Protein AF-A0A085LUZ9-F1 (afdb_monomer_lite)

Foldseek 3Di:
DDPDDPPPVVVVVPPCPVVVLVLLQDLVNQLQVQLVVQVVVQLQVQLVVCCVPVVDPPSGGDDDPVSSVLRSVLLSVLLVVCVVPVVPDDLQVSLVVQLVSNLVSQVVVQVVCVVVVRRPFFQPPPDPQDDNSRDHPVCSVVRSVVSSCCVVPPSVVSVCSNPVDDPPDPPD

Sequence (172 aa):
MALRNSDSVNRVVGVTNGRTFKFAKSKLMRFYVYALHGLAMEILFTATWDVVTKGNRKLHGLTSIWAAFIYGLTLLTGEQIYAKMRNRHGIFVRGLAYLLWAYLWEFSTGLLLRLFNACPWDYTNEFYGNFMGLITLEYAPVWYAAGLLTEIYLVKNTLRLTLMTPPSSKTS

Secondary structure (DSSP, 8-state):
----SHHHHHHHHSSSHHHHHHHHH-HHHHHHHHHHHHHHHHHHHHHHHHHHHH--TT------HHHHHHHHHHHHHHHHHHHHHTTTS-HHHHHHHHHHHHHHHHHHHHHHHHHTT--S---TTT-TTEETTTEEGGGHHHHHHHHHHHIIIIIHHHHHHHHSS-------

pLDDT: mean 77.35, std 14.52, range [38.31, 92.0]

Structure (mmCIF, 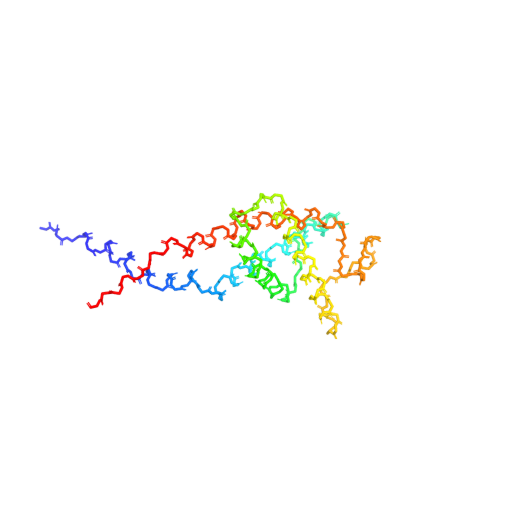N/CA/C/O backbone):
data_AF-A0A085LUZ9-F1
#
_entry.id   AF-A0A085LUZ9-F1
#
loop_
_atom_site.group_PDB
_atom_site.id
_atom_site.type_symbol
_atom_site.label_atom_id
_atom_site.label_alt_id
_atom_site.label_comp_id
_atom_site.label_asym_id
_atom_site.label_entity_id
_atom_site.label_seq_id
_atom_site.pdbx_PDB_ins_code
_atom_site.Cartn_x
_atom_site.Cartn_y
_atom_site.Cartn_z
_atom_site.occupancy
_atom_site.B_iso_or_equiv
_atom_site.auth_seq_id
_atom_site.auth_comp_id
_atom_site.auth_asym_id
_atom_site.auth_atom_id
_atom_site.pdbx_PDB_model_num
ATOM 1 N N . MET A 1 1 ? 12.978 -22.435 56.891 1.00 42.81 1 MET A N 1
ATOM 2 C CA . MET A 1 1 ? 13.735 -22.092 55.666 1.00 42.81 1 MET A CA 1
ATOM 3 C C . MET A 1 1 ? 12.768 -22.180 54.488 1.00 42.81 1 MET A C 1
ATOM 5 O O . MET A 1 1 ? 12.069 -23.177 54.414 1.00 42.81 1 MET A O 1
ATOM 9 N N . ALA A 1 2 ? 12.721 -21.139 53.641 1.00 44.81 2 ALA A N 1
ATOM 10 C CA . ALA A 1 2 ? 11.926 -20.981 52.405 1.00 44.81 2 ALA A CA 1
ATOM 11 C C . ALA A 1 2 ? 10.458 -20.475 52.504 1.00 44.81 2 ALA A C 1
ATOM 13 O O . ALA A 1 2 ? 9.519 -21.166 52.132 1.00 44.81 2 ALA A O 1
ATOM 14 N N . LEU A 1 3 ? 10.279 -19.199 52.885 1.00 48.34 3 LEU A N 1
ATOM 15 C CA . LEU A 1 3 ? 9.118 -18.363 52.511 1.00 48.34 3 LEU A CA 1
ATOM 16 C C . LEU A 1 3 ? 9.552 -17.308 51.480 1.00 48.34 3 LEU A C 1
ATOM 18 O O . LEU A 1 3 ? 9.683 -16.126 51.793 1.00 48.34 3 LEU A O 1
ATOM 22 N N . ARG A 1 4 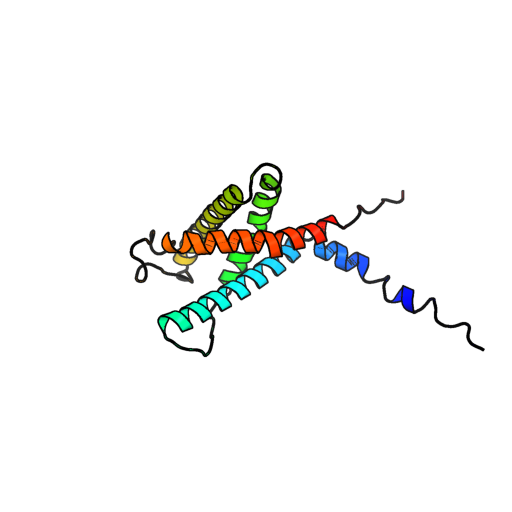? 9.868 -17.729 50.253 1.00 53.81 4 ARG A N 1
ATOM 23 C CA . ARG A 1 4 ? 10.248 -16.797 49.180 1.00 53.81 4 ARG A CA 1
ATOM 24 C C . ARG A 1 4 ? 10.046 -17.447 47.815 1.00 53.81 4 ARG A C 1
ATOM 26 O O . ARG A 1 4 ? 10.950 -18.162 47.409 1.00 53.81 4 ARG A O 1
ATOM 33 N N . ASN A 1 5 ? 8.904 -17.219 47.142 1.00 52.97 5 ASN A N 1
ATOM 34 C CA . ASN A 1 5 ? 8.851 -16.941 45.683 1.00 52.97 5 ASN A CA 1
ATOM 35 C C . ASN A 1 5 ? 7.461 -16.856 44.997 1.00 52.97 5 ASN A C 1
ATOM 37 O O . ASN A 1 5 ? 7.406 -16.954 43.777 1.00 52.97 5 ASN A O 1
ATOM 41 N N . SER A 1 6 ? 6.331 -16.638 45.676 1.00 48.09 6 SER A N 1
ATOM 42 C CA . SER A 1 6 ? 5.062 -16.390 44.947 1.00 48.09 6 SER A CA 1
ATOM 43 C C . SER A 1 6 ? 4.915 -14.944 44.447 1.00 48.09 6 SER A C 1
ATOM 45 O O . SER A 1 6 ? 4.306 -14.694 43.408 1.00 48.09 6 SER A O 1
ATOM 47 N N . ASP A 1 7 ? 5.516 -13.980 45.150 1.00 50.28 7 ASP A N 1
ATOM 48 C CA . ASP A 1 7 ? 5.242 -12.549 44.932 1.00 50.28 7 ASP A CA 1
ATOM 49 C C . ASP A 1 7 ? 6.173 -11.872 43.917 1.00 50.28 7 ASP A C 1
ATOM 51 O O . ASP A 1 7 ? 5.930 -10.740 43.496 1.00 50.28 7 ASP A O 1
ATOM 55 N N . SER A 1 8 ? 7.250 -12.546 43.518 1.00 49.56 8 SER A N 1
ATOM 56 C CA . SER A 1 8 ? 8.221 -12.073 42.523 1.00 49.56 8 SER A CA 1
ATOM 57 C C . SER A 1 8 ? 7.767 -12.378 41.092 1.00 49.56 8 SER A C 1
ATOM 59 O O . SER A 1 8 ? 7.963 -11.549 40.205 1.00 49.56 8 SER A O 1
ATOM 61 N N . VAL A 1 9 ? 7.089 -13.509 40.871 1.00 47.66 9 VAL A N 1
ATOM 62 C CA . VAL A 1 9 ? 6.589 -13.922 39.547 1.00 47.66 9 VAL A CA 1
ATOM 63 C C . VAL A 1 9 ? 5.420 -13.038 39.094 1.00 47.66 9 VAL A C 1
ATOM 65 O O . VAL A 1 9 ? 5.392 -12.587 37.951 1.00 47.66 9 VAL A O 1
ATOM 68 N N . ASN A 1 10 ? 4.516 -12.668 40.006 1.00 38.31 10 ASN A N 1
ATOM 69 C CA . ASN A 1 10 ? 3.390 -11.779 39.687 1.00 38.31 10 ASN A CA 1
ATOM 70 C C . ASN A 1 10 ? 3.797 -10.307 39.487 1.00 38.31 10 ASN A C 1
ATOM 72 O O . ASN A 1 10 ? 3.060 -9.535 38.873 1.00 38.31 10 ASN A O 1
ATOM 76 N N . ARG A 1 11 ? 4.980 -9.897 39.961 1.00 40.78 11 ARG A N 1
ATOM 77 C CA . ARG A 1 11 ? 5.433 -8.498 39.882 1.00 40.78 11 ARG A CA 1
ATOM 78 C C . ARG A 1 11 ? 6.121 -8.153 38.557 1.00 40.78 11 ARG A C 1
ATOM 80 O O . ARG A 1 11 ? 6.123 -6.988 38.170 1.00 40.78 11 ARG A O 1
ATOM 87 N N . VAL A 1 12 ? 6.629 -9.148 37.824 1.00 48.28 12 VAL A N 1
ATOM 88 C CA . VAL A 1 12 ? 7.208 -8.956 36.477 1.00 48.28 12 VAL A CA 1
ATOM 89 C C . VAL A 1 12 ? 6.115 -8.793 35.407 1.00 48.28 12 VAL A C 1
ATOM 91 O O . VAL A 1 12 ? 6.322 -8.108 34.409 1.00 48.28 12 VAL A O 1
ATOM 94 N N . VAL A 1 13 ? 4.916 -9.335 35.643 1.00 50.03 13 VAL A N 1
ATOM 95 C CA . VAL A 1 13 ? 3.786 -9.290 34.693 1.00 50.03 13 VAL A CA 1
ATOM 96 C C . VAL A 1 13 ? 2.908 -8.032 34.869 1.00 50.03 13 VAL A C 1
ATOM 98 O O . VAL A 1 13 ? 2.151 -7.661 33.975 1.00 50.03 13 VAL A O 1
ATOM 101 N N . GLY A 1 14 ? 3.022 -7.320 35.997 1.00 45.75 14 GLY A N 1
ATOM 102 C CA . GLY A 1 14 ? 2.083 -6.253 36.378 1.00 45.75 14 GLY A CA 1
ATOM 103 C C . GLY A 1 14 ? 2.398 -4.822 35.916 1.00 45.75 14 GLY A C 1
ATOM 104 O O . GLY A 1 14 ? 1.523 -3.965 36.004 1.00 45.75 14 GLY A O 1
ATOM 105 N N . VAL A 1 15 ? 3.606 -4.515 35.425 1.00 50.84 15 VAL A N 1
ATOM 106 C CA . VAL A 1 15 ? 4.050 -3.107 35.235 1.00 50.84 15 VAL A CA 1
ATOM 107 C C . VAL A 1 15 ? 4.073 -2.648 33.765 1.00 50.84 15 VAL A C 1
ATOM 109 O O . VAL A 1 15 ? 4.095 -1.450 33.478 1.00 50.84 15 VAL A O 1
ATOM 112 N N . THR A 1 16 ? 3.983 -3.561 32.799 1.00 53.56 16 THR A N 1
ATOM 113 C CA . THR A 1 16 ? 4.005 -3.232 31.359 1.00 53.56 16 THR A CA 1
ATOM 114 C C . THR A 1 16 ? 2.626 -2.895 30.782 1.00 53.56 16 THR A C 1
ATOM 116 O O . THR A 1 16 ? 2.538 -2.199 29.770 1.00 53.56 16 THR A O 1
ATOM 119 N N . ASN A 1 17 ? 1.535 -3.289 31.442 1.00 56.75 17 ASN A N 1
ATOM 120 C CA . ASN A 1 17 ? 0.200 -3.254 30.840 1.00 56.75 17 ASN A CA 1
ATOM 121 C C . ASN A 1 17 ? -0.326 -1.843 30.529 1.00 56.75 17 ASN A C 1
ATOM 123 O O . ASN A 1 17 ? -0.898 -1.643 29.465 1.00 56.75 17 ASN A O 1
ATOM 127 N N . GLY A 1 18 ? -0.079 -0.826 31.361 1.00 51.62 18 GLY A N 1
ATOM 128 C CA . GLY A 1 18 ? -0.623 0.523 31.117 1.00 51.62 18 GLY A CA 1
ATOM 129 C C . GLY A 1 18 ? -0.037 1.248 29.890 1.00 51.62 18 GLY A C 1
ATOM 130 O O . GLY A 1 18 ? -0.750 1.975 29.192 1.00 51.62 18 GLY A O 1
ATOM 131 N N . ARG A 1 19 ? 1.255 1.040 29.592 1.00 54.09 19 ARG A N 1
ATOM 132 C CA . ARG A 1 19 ? 1.939 1.661 28.438 1.00 54.09 19 ARG A CA 1
ATOM 133 C C . ARG A 1 19 ? 1.661 0.909 27.139 1.00 54.09 19 ARG A C 1
ATOM 135 O O . ARG A 1 19 ? 1.299 1.543 26.149 1.00 54.09 19 ARG A O 1
ATOM 142 N N . THR A 1 20 ? 1.736 -0.420 27.165 1.00 54.59 20 THR A N 1
ATOM 143 C CA . THR A 1 20 ? 1.413 -1.287 26.017 1.00 54.59 20 THR A CA 1
ATOM 144 C C . THR A 1 20 ? -0.036 -1.096 25.551 1.00 54.59 20 THR A C 1
ATOM 146 O O . THR A 1 20 ? -0.346 -1.145 24.363 1.00 54.59 20 THR A O 1
ATOM 149 N N . PHE A 1 21 ? -0.931 -0.771 26.478 1.00 53.38 21 PHE A N 1
ATOM 150 C CA . PHE A 1 21 ? -2.347 -0.548 26.206 1.00 53.38 21 PHE A CA 1
ATOM 151 C C . PHE A 1 21 ? -2.663 0.818 25.576 1.00 53.38 21 PHE A C 1
ATOM 153 O O . PHE A 1 21 ? -3.485 0.905 24.664 1.00 53.38 21 PHE A O 1
ATOM 160 N N . LYS A 1 22 ? -1.974 1.895 25.988 1.00 54.97 22 LYS A N 1
ATOM 161 C CA . LYS A 1 22 ? -2.020 3.183 25.260 1.00 54.97 22 LYS A CA 1
ATOM 162 C C . LYS A 1 22 ? -1.428 3.050 23.854 1.00 54.97 22 LYS A C 1
ATOM 164 O O . LYS A 1 22 ? -1.939 3.652 22.911 1.00 54.97 22 LYS A O 1
ATOM 169 N N . PHE A 1 23 ? -0.381 2.242 23.720 1.00 56.03 23 PHE A N 1
ATOM 170 C CA . PHE A 1 23 ? 0.319 1.981 22.466 1.00 56.03 23 PHE A CA 1
ATOM 171 C C . PHE A 1 23 ? -0.592 1.308 21.425 1.00 56.03 23 PHE A C 1
ATOM 173 O O . PHE A 1 23 ? -0.695 1.803 20.305 1.00 56.03 23 PHE A O 1
ATOM 180 N N . ALA A 1 24 ? -1.357 0.278 21.807 1.00 58.44 24 ALA A N 1
ATOM 181 C CA . ALA A 1 24 ? -2.278 -0.434 20.908 1.00 58.44 24 ALA A CA 1
ATOM 182 C C . ALA A 1 24 ? -3.485 0.400 20.415 1.00 58.44 24 ALA A C 1
ATOM 184 O O . ALA A 1 24 ? -4.110 0.051 19.411 1.00 58.44 24 ALA A O 1
ATOM 185 N N . LYS A 1 25 ? -3.831 1.501 21.101 1.00 65.38 25 LYS A N 1
ATOM 186 C CA . LYS A 1 25 ? -4.928 2.411 20.711 1.00 65.38 25 LYS A CA 1
ATOM 187 C C . LYS A 1 25 ? -4.492 3.610 19.871 1.00 65.38 25 LYS A C 1
ATOM 189 O O . LYS A 1 25 ? -5.340 4.281 19.283 1.00 65.38 25 LYS A O 1
ATOM 194 N N . SER A 1 26 ? -3.200 3.918 19.828 1.00 82.75 26 SER A N 1
ATOM 195 C CA . SER A 1 26 ? -2.710 5.127 19.167 1.00 82.75 26 SER A CA 1
ATOM 196 C C . SER A 1 26 ? -2.760 4.996 17.643 1.00 82.75 26 SER A C 1
ATOM 198 O O . SER A 1 26 ? -2.207 4.054 17.073 1.00 82.75 26 SER A O 1
ATOM 200 N N . LYS A 1 27 ? -3.361 5.983 16.957 1.00 84.31 27 LYS A N 1
ATOM 201 C CA . LYS A 1 27 ? -3.373 6.032 15.482 1.00 84.31 27 LYS A CA 1
ATOM 202 C C . LYS A 1 27 ? -1.959 6.036 14.899 1.00 84.31 27 LYS A C 1
ATOM 204 O O . LYS A 1 27 ? -1.741 5.405 13.873 1.00 84.31 27 LYS A O 1
ATOM 209 N N . LEU A 1 28 ? -1.017 6.691 15.584 1.00 86.44 28 LEU A N 1
ATOM 210 C CA . LEU A 1 28 ? 0.391 6.761 15.185 1.00 86.44 28 LEU A CA 1
ATOM 211 C C . LEU A 1 28 ? 1.066 5.390 15.232 1.00 86.44 28 LEU A C 1
ATOM 213 O O . LEU A 1 28 ? 1.847 5.059 14.348 1.00 86.44 28 LEU A O 1
ATOM 217 N N . MET A 1 29 ? 0.725 4.563 16.221 1.00 85.50 29 MET A N 1
ATOM 218 C CA . MET A 1 29 ? 1.304 3.225 16.314 1.00 85.50 29 MET A CA 1
ATOM 219 C C . MET A 1 29 ? 0.783 2.293 15.233 1.00 85.50 29 MET A C 1
ATOM 221 O O . MET A 1 29 ? 1.553 1.546 14.638 1.00 85.50 29 MET A O 1
ATOM 225 N N . ARG A 1 30 ? -0.514 2.369 14.931 1.00 87.00 30 ARG A N 1
ATOM 226 C CA . ARG A 1 30 ? -1.080 1.610 13.811 1.00 87.00 30 ARG A CA 1
ATOM 227 C C . ARG A 1 30 ? -0.496 2.078 12.486 1.00 87.00 30 ARG A C 1
ATOM 229 O O . ARG A 1 30 ? -0.131 1.239 11.681 1.00 87.00 30 ARG A O 1
ATOM 236 N N . PHE A 1 31 ? -0.349 3.392 12.295 1.00 90.06 31 PHE A N 1
ATOM 237 C CA . PHE A 1 31 ? 0.338 3.948 11.131 1.00 90.06 31 PHE A CA 1
ATOM 238 C C . PHE A 1 31 ? 1.745 3.365 10.988 1.00 90.06 31 PHE A C 1
ATOM 240 O O . PHE A 1 31 ? 2.092 2.911 9.909 1.00 90.06 31 PHE A O 1
ATOM 247 N N . TYR A 1 32 ? 2.522 3.308 12.073 1.00 90.06 32 TYR A N 1
ATOM 248 C CA . TYR A 1 32 ? 3.862 2.725 12.053 1.00 90.06 32 TYR A CA 1
ATOM 249 C C . TYR A 1 32 ? 3.851 1.244 11.642 1.00 90.06 32 TYR A C 1
ATOM 251 O O . TYR A 1 32 ? 4.601 0.845 10.756 1.00 90.06 32 TYR A O 1
ATOM 259 N N . VAL A 1 33 ? 2.957 0.438 12.225 1.00 89.75 33 VAL A N 1
ATOM 260 C CA . VAL A 1 33 ? 2.798 -0.983 11.861 1.00 89.75 33 VAL A CA 1
ATOM 261 C C . VAL A 1 33 ? 2.392 -1.142 10.394 1.00 89.75 33 VAL A C 1
ATOM 263 O O . VAL A 1 33 ? 2.948 -1.977 9.684 1.00 89.75 33 VAL A O 1
ATOM 266 N N . TYR A 1 34 ? 1.450 -0.328 9.923 1.00 91.00 34 TYR A N 1
ATOM 267 C CA . TYR A 1 34 ? 0.989 -0.345 8.539 1.00 91.00 34 TYR A CA 1
ATOM 268 C C . TYR A 1 34 ? 2.072 0.116 7.557 1.00 91.00 34 TYR A C 1
ATOM 270 O O . TYR A 1 34 ? 2.231 -0.497 6.507 1.00 91.00 34 TYR A O 1
ATOM 278 N N . ALA A 1 35 ? 2.850 1.142 7.904 1.00 91.50 35 ALA A N 1
ATOM 279 C CA . ALA A 1 35 ? 3.963 1.629 7.095 1.00 91.50 35 ALA A CA 1
ATOM 280 C C . ALA A 1 35 ? 5.060 0.565 6.958 1.00 91.50 35 ALA A C 1
ATOM 282 O O . ALA A 1 35 ? 5.528 0.311 5.852 1.00 91.50 35 ALA A O 1
ATOM 283 N N . LEU A 1 36 ? 5.426 -0.107 8.057 1.00 92.00 36 LEU A N 1
ATOM 284 C CA . LEU A 1 36 ? 6.381 -1.217 8.022 1.00 92.00 36 LEU A CA 1
ATOM 285 C C . LEU A 1 36 ? 5.872 -2.389 7.181 1.00 92.00 36 LEU A C 1
ATOM 287 O O . LEU A 1 36 ? 6.630 -2.952 6.396 1.00 92.00 36 LEU A O 1
ATOM 291 N N . HIS A 1 37 ? 4.594 -2.747 7.327 1.00 90.94 37 HIS A N 1
ATOM 292 C CA . HIS A 1 37 ? 3.990 -3.803 6.520 1.00 90.94 37 HIS A CA 1
ATOM 293 C C . HIS A 1 37 ? 3.999 -3.449 5.029 1.00 90.94 37 HIS A C 1
ATOM 295 O O . HIS A 1 37 ? 4.403 -4.269 4.211 1.00 90.94 37 HIS A O 1
ATOM 301 N N . GLY A 1 38 ? 3.617 -2.217 4.685 1.00 88.94 38 GLY A N 1
ATOM 302 C CA . GLY A 1 38 ? 3.661 -1.715 3.315 1.00 88.94 38 GLY A CA 1
ATOM 303 C C . GLY A 1 38 ? 5.065 -1.746 2.721 1.00 88.94 38 GLY A C 1
ATOM 304 O O . GLY A 1 38 ? 5.249 -2.270 1.631 1.00 88.94 38 GLY A O 1
ATOM 305 N N . LEU A 1 39 ? 6.071 -1.275 3.465 1.00 90.50 39 LEU A N 1
ATOM 306 C CA . LEU A 1 39 ? 7.474 -1.350 3.042 1.00 90.50 39 LEU A CA 1
ATOM 307 C C . LEU A 1 39 ? 7.941 -2.789 2.811 1.00 90.50 39 LEU A C 1
ATOM 309 O O . LEU A 1 39 ? 8.622 -3.060 1.827 1.00 90.50 39 LEU A O 1
ATOM 313 N N . ALA A 1 40 ? 7.585 -3.715 3.703 1.00 90.50 40 ALA A N 1
ATOM 314 C CA . ALA A 1 40 ? 7.940 -5.119 3.535 1.00 90.50 40 ALA A CA 1
ATOM 315 C C . ALA A 1 40 ? 7.304 -5.706 2.265 1.00 90.50 40 ALA A C 1
ATOM 317 O O . ALA A 1 40 ? 7.984 -6.391 1.505 1.00 90.50 40 ALA A O 1
ATOM 318 N N . MET A 1 41 ? 6.027 -5.404 2.013 1.00 88.25 41 MET A N 1
ATOM 319 C CA . MET A 1 41 ? 5.328 -5.845 0.805 1.00 88.25 41 MET A CA 1
ATOM 320 C C . MET A 1 41 ? 5.928 -5.239 -0.467 1.00 88.25 41 MET A C 1
ATOM 322 O O . MET A 1 41 ? 6.103 -5.965 -1.439 1.00 88.25 41 MET A O 1
ATOM 326 N N . GLU A 1 42 ? 6.303 -3.961 -0.446 1.00 88.12 42 GLU A N 1
ATOM 327 C CA . GLU A 1 42 ? 6.960 -3.280 -1.568 1.00 88.12 42 GLU A CA 1
ATOM 328 C C . GLU A 1 42 ? 8.299 -3.930 -1.921 1.00 88.12 42 GLU A C 1
ATOM 330 O O . GLU A 1 42 ? 8.544 -4.267 -3.075 1.00 88.12 42 GLU A O 1
ATOM 335 N N . ILE A 1 43 ? 9.151 -4.170 -0.920 1.00 89.31 43 ILE A N 1
ATOM 336 C CA . ILE A 1 43 ? 10.455 -4.818 -1.115 1.00 89.31 43 ILE A CA 1
ATOM 337 C C . ILE A 1 43 ? 10.264 -6.235 -1.668 1.00 89.31 43 ILE A C 1
ATOM 339 O O . ILE A 1 43 ? 10.979 -6.638 -2.583 1.00 89.31 43 ILE A O 1
ATOM 343 N N . LEU A 1 44 ? 9.299 -6.996 -1.142 1.00 89.62 44 LEU A N 1
ATOM 344 C CA . LEU A 1 44 ? 8.992 -8.335 -1.652 1.00 89.62 44 LEU A CA 1
ATOM 345 C C . LEU A 1 44 ? 8.479 -8.289 -3.093 1.00 89.62 44 LEU A C 1
ATOM 347 O O . LEU A 1 44 ? 8.877 -9.125 -3.906 1.00 89.62 44 LEU A O 1
ATOM 351 N N . PHE A 1 45 ? 7.621 -7.322 -3.416 1.00 84.94 45 PHE A N 1
ATOM 352 C CA . PHE A 1 45 ? 7.083 -7.141 -4.756 1.00 84.94 45 PHE A CA 1
ATOM 353 C C . PHE A 1 45 ? 8.189 -6.795 -5.753 1.00 84.94 45 PHE A C 1
ATOM 355 O O . PHE A 1 45 ? 8.346 -7.505 -6.744 1.00 84.94 45 PHE A O 1
ATOM 362 N N . THR A 1 46 ? 9.017 -5.787 -5.467 1.00 85.88 46 THR A N 1
ATOM 363 C CA . THR A 1 46 ? 10.099 -5.372 -6.372 1.00 85.88 46 THR A CA 1
ATOM 364 C C . THR A 1 46 ? 11.184 -6.439 -6.503 1.00 85.88 46 THR A C 1
ATOM 366 O O . THR A 1 46 ? 11.662 -6.681 -7.610 1.00 85.88 46 THR A O 1
ATOM 369 N N . ALA A 1 47 ? 11.506 -7.161 -5.424 1.00 87.31 47 ALA A N 1
ATOM 370 C CA . ALA A 1 47 ? 12.408 -8.311 -5.481 1.00 87.31 47 ALA A CA 1
ATOM 371 C C . ALA A 1 47 ? 11.849 -9.440 -6.360 1.00 87.31 47 ALA A C 1
ATOM 373 O O . ALA A 1 47 ? 12.576 -10.022 -7.164 1.00 87.31 47 ALA A O 1
ATOM 374 N N . THR A 1 48 ? 10.556 -9.753 -6.223 1.00 86.50 48 THR A N 1
ATOM 375 C CA . THR A 1 48 ? 9.895 -10.787 -7.033 1.00 86.50 48 THR A CA 1
ATOM 376 C C . THR A 1 48 ? 9.830 -10.366 -8.498 1.00 86.50 48 THR A C 1
ATOM 378 O O . THR A 1 48 ? 10.113 -11.177 -9.377 1.00 86.50 48 THR A O 1
ATOM 381 N N . TRP A 1 49 ? 9.528 -9.096 -8.770 1.00 84.06 49 TRP A N 1
ATOM 382 C CA . TRP A 1 49 ? 9.511 -8.546 -10.124 1.00 84.06 49 TRP A CA 1
ATOM 383 C C . TRP A 1 49 ? 10.889 -8.630 -10.791 1.00 84.06 49 TRP A C 1
ATOM 385 O O . TRP A 1 49 ? 10.982 -9.060 -11.940 1.00 84.06 49 TRP A O 1
ATOM 395 N N . ASP A 1 50 ? 11.973 -8.321 -10.070 1.00 85.62 50 ASP A N 1
ATOM 396 C CA . ASP A 1 50 ? 13.349 -8.447 -10.583 1.00 85.62 50 ASP A CA 1
ATOM 397 C C . ASP A 1 50 ? 13.713 -9.908 -10.900 1.00 85.62 50 ASP A C 1
ATOM 399 O O . ASP A 1 50 ? 14.338 -10.194 -11.922 1.00 85.62 50 ASP A O 1
ATOM 403 N N . VAL A 1 51 ? 13.264 -10.860 -10.073 1.00 86.88 51 VAL A N 1
ATOM 404 C CA . VAL A 1 51 ? 13.439 -12.298 -10.344 1.00 86.88 51 VAL A CA 1
ATOM 405 C C . VAL A 1 51 ? 12.680 -12.718 -11.599 1.00 86.88 51 VAL A C 1
ATOM 407 O O . VAL A 1 51 ? 13.235 -13.443 -12.422 1.00 86.88 51 VAL A O 1
ATOM 410 N N . VAL A 1 52 ? 11.427 -12.288 -11.749 1.00 84.75 52 VAL A N 1
ATOM 411 C CA . VAL A 1 52 ? 10.570 -12.679 -12.879 1.00 84.75 52 VAL A CA 1
ATOM 412 C C . VAL A 1 52 ? 11.068 -12.074 -14.191 1.00 84.75 52 VAL A C 1
ATOM 414 O O . VAL A 1 52 ? 11.104 -12.767 -15.203 1.00 84.75 52 VAL A O 1
ATOM 417 N N . THR A 1 53 ? 11.485 -10.808 -14.178 1.00 81.56 53 THR A N 1
ATOM 418 C CA . THR A 1 53 ? 11.878 -10.075 -15.394 1.00 81.56 53 THR A CA 1
ATOM 419 C C . THR A 1 53 ? 13.339 -10.290 -15.777 1.00 81.56 53 THR A C 1
ATOM 421 O O . THR A 1 53 ? 13.647 -10.429 -16.959 1.00 81.56 53 THR A O 1
ATOM 424 N N . LYS A 1 54 ? 14.255 -10.342 -14.800 1.00 83.19 54 LYS A N 1
ATOM 425 C CA . LYS A 1 54 ? 15.709 -10.419 -15.041 1.00 83.19 54 LYS A CA 1
ATOM 426 C C . LYS A 1 54 ? 16.332 -11.755 -14.641 1.00 83.19 54 LYS A C 1
ATOM 428 O O . LYS A 1 54 ? 17.527 -11.950 -14.847 1.00 83.19 54 LYS A O 1
ATOM 433 N N . GLY A 1 55 ? 15.573 -12.672 -14.034 1.00 79.38 55 GLY A N 1
ATOM 434 C CA . GLY A 1 55 ? 16.085 -13.972 -13.577 1.00 79.38 55 GLY A CA 1
ATOM 435 C C . GLY A 1 55 ? 17.058 -13.890 -12.393 1.00 79.38 55 GLY A C 1
ATOM 436 O O . GLY A 1 55 ? 17.680 -14.890 -12.024 1.00 79.38 55 GLY A O 1
ATOM 437 N N . ASN A 1 56 ? 17.221 -12.712 -11.785 1.00 78.50 56 ASN A N 1
ATOM 438 C CA . ASN A 1 56 ? 18.208 -12.467 -10.742 1.00 78.50 56 ASN A CA 1
ATOM 439 C C . ASN A 1 56 ? 17.706 -12.947 -9.371 1.00 78.50 56 ASN A C 1
ATOM 441 O O . ASN A 1 56 ? 16.997 -12.242 -8.662 1.00 78.50 56 ASN A O 1
ATOM 445 N N . ARG A 1 57 ? 18.133 -14.139 -8.942 1.00 78.88 57 ARG A N 1
ATOM 446 C CA . ARG A 1 57 ? 17.718 -14.761 -7.664 1.00 78.88 57 ARG A CA 1
ATOM 447 C C . ARG A 1 57 ? 18.316 -14.130 -6.401 1.00 78.88 57 ARG A C 1
ATOM 449 O O . ARG A 1 57 ? 18.155 -14.681 -5.317 1.00 78.88 57 ARG A O 1
ATOM 456 N N . LYS A 1 58 ? 19.002 -12.990 -6.517 1.00 79.69 58 LYS A N 1
ATOM 457 C CA . LYS A 1 58 ? 19.551 -12.264 -5.362 1.00 79.69 58 LYS A CA 1
ATOM 458 C C . LYS A 1 58 ? 18.474 -11.570 -4.518 1.00 79.69 58 LYS A C 1
ATOM 460 O O . LYS A 1 58 ? 18.793 -11.131 -3.421 1.00 79.69 58 LYS A O 1
ATOM 465 N N . LEU A 1 59 ? 17.225 -11.504 -5.002 1.00 80.94 59 LEU A N 1
ATOM 466 C CA . LEU A 1 59 ? 16.061 -10.984 -4.265 1.00 80.94 59 LEU A CA 1
ATOM 467 C C . LEU A 1 59 ? 16.293 -9.576 -3.689 1.00 80.94 59 LEU A C 1
ATOM 469 O O . LEU A 1 59 ? 15.919 -9.276 -2.557 1.00 80.94 59 LEU A O 1
ATOM 473 N N . HIS A 1 60 ? 16.928 -8.701 -4.469 1.00 82.75 60 HIS A N 1
ATOM 474 C CA . HIS A 1 60 ? 17.082 -7.303 -4.084 1.00 82.75 60 HIS A CA 1
ATOM 475 C C . HIS A 1 60 ? 15.776 -6.555 -4.355 1.00 82.75 60 HIS A C 1
ATOM 477 O O . HIS A 1 60 ? 15.415 -6.339 -5.508 1.00 82.75 60 HIS A O 1
ATOM 483 N N . GLY A 1 61 ? 15.083 -6.152 -3.292 1.00 79.62 61 GLY A N 1
ATOM 484 C CA . GLY A 1 61 ? 13.938 -5.253 -3.385 1.00 79.62 61 GLY A CA 1
ATOM 485 C C . GLY A 1 61 ? 14.370 -3.810 -3.162 1.00 79.62 61 GLY A C 1
ATOM 486 O O . GLY A 1 61 ? 15.047 -3.502 -2.179 1.00 79.62 61 GLY A O 1
ATOM 487 N N . LEU A 1 62 ? 13.987 -2.925 -4.076 1.00 81.12 62 LEU A N 1
ATOM 488 C CA . LEU A 1 62 ? 14.188 -1.485 -3.948 1.00 81.12 62 LEU A CA 1
ATOM 489 C C . LEU A 1 62 ? 12.859 -0.842 -3.555 1.00 81.12 62 LEU A C 1
ATOM 491 O O . LEU A 1 62 ? 11.808 -1.221 -4.058 1.00 81.12 62 LEU A O 1
ATOM 495 N N . THR A 1 63 ? 12.907 0.121 -2.641 1.00 86.19 63 THR A N 1
ATOM 496 C CA . THR A 1 63 ? 11.736 0.890 -2.209 1.00 86.19 63 THR A CA 1
ATOM 497 C C . THR A 1 63 ? 12.144 2.326 -1.915 1.00 86.19 63 THR A C 1
ATOM 499 O O . THR A 1 63 ? 13.285 2.603 -1.542 1.00 86.19 63 THR A O 1
ATOM 502 N N . SER A 1 64 ? 11.193 3.247 -2.036 1.00 84.94 64 SER A N 1
ATOM 503 C CA . SER A 1 64 ? 11.347 4.639 -1.619 1.00 84.94 64 SER A CA 1
ATOM 504 C C . SER A 1 64 ? 10.862 4.845 -0.182 1.00 84.94 64 SER A C 1
ATOM 506 O O . SER A 1 64 ? 9.949 4.159 0.276 1.00 84.94 64 SER A O 1
ATOM 508 N N . ILE A 1 65 ? 11.407 5.838 0.531 1.00 86.25 65 ILE A N 1
ATOM 509 C CA . ILE A 1 65 ? 10.872 6.251 1.842 1.00 86.25 65 ILE A CA 1
ATOM 510 C C . ILE A 1 65 ? 9.427 6.761 1.719 1.00 86.25 65 ILE A C 1
ATOM 512 O O . ILE A 1 65 ? 8.623 6.586 2.634 1.00 86.25 65 ILE A O 1
ATOM 516 N N . TRP A 1 66 ? 9.070 7.329 0.562 1.00 84.50 66 TRP A N 1
ATOM 517 C CA . TRP A 1 66 ? 7.713 7.783 0.261 1.00 84.50 66 TRP A CA 1
ATOM 518 C C . TRP A 1 66 ? 6.706 6.631 0.295 1.00 84.50 66 TRP A C 1
ATOM 520 O O . TRP A 1 66 ? 5.581 6.831 0.748 1.00 84.50 66 TRP A O 1
ATOM 530 N N . ALA A 1 67 ? 7.127 5.414 -0.063 1.00 85.19 67 ALA A N 1
ATOM 531 C CA . ALA A 1 67 ? 6.282 4.225 0.002 1.00 85.19 67 ALA A CA 1
ATOM 532 C C . ALA A 1 67 ? 5.791 3.955 1.434 1.00 85.19 67 ALA A C 1
ATOM 534 O O . ALA A 1 67 ? 4.621 3.642 1.637 1.00 85.19 67 ALA A O 1
ATOM 535 N N . ALA A 1 68 ? 6.636 4.179 2.448 1.00 87.06 68 ALA A N 1
ATOM 536 C CA . ALA A 1 68 ? 6.245 4.032 3.852 1.00 87.06 68 ALA A CA 1
ATOM 537 C C . ALA A 1 68 ? 5.057 4.936 4.210 1.00 87.06 68 ALA A C 1
ATOM 539 O O . ALA A 1 68 ? 4.102 4.502 4.859 1.00 87.06 68 ALA A O 1
ATOM 540 N N . PHE A 1 69 ? 5.109 6.194 3.765 1.00 88.25 69 PHE A N 1
ATOM 541 C CA . PHE A 1 69 ? 4.057 7.173 4.018 1.00 88.25 69 PHE A CA 1
ATOM 542 C C . PHE A 1 69 ? 2.785 6.846 3.241 1.00 88.25 69 PHE A C 1
ATOM 544 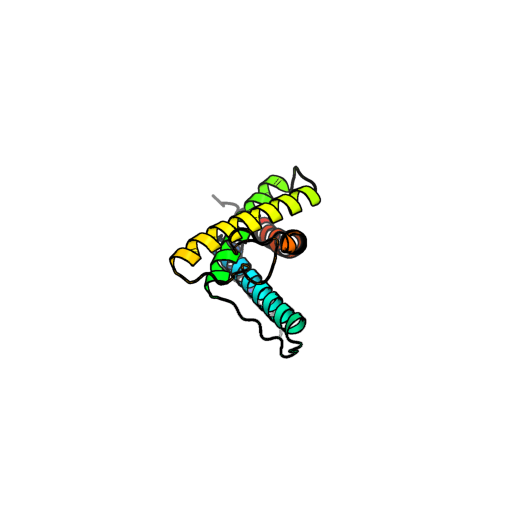O O . PHE A 1 69 ? 1.703 6.844 3.828 1.00 88.25 69 PHE A O 1
ATOM 551 N N . ILE A 1 70 ? 2.912 6.524 1.953 1.00 87.88 70 ILE A N 1
ATOM 552 C CA . ILE A 1 70 ? 1.784 6.195 1.075 1.00 87.88 70 ILE A CA 1
ATOM 553 C C . ILE A 1 70 ? 1.052 4.965 1.605 1.00 87.88 70 ILE A C 1
ATOM 555 O O . ILE A 1 70 ? -0.147 5.036 1.882 1.00 87.88 70 ILE A O 1
ATOM 559 N N . TYR A 1 71 ? 1.768 3.862 1.835 1.00 88.31 71 TYR A N 1
ATOM 560 C CA . TYR A 1 71 ? 1.161 2.637 2.339 1.00 88.31 71 TYR A CA 1
ATOM 561 C C . TYR A 1 71 ? 0.596 2.832 3.741 1.00 88.31 71 TYR A C 1
ATOM 563 O O . TYR A 1 71 ? -0.572 2.516 3.974 1.00 88.31 71 TYR A O 1
ATOM 571 N N . GLY A 1 72 ? 1.363 3.433 4.654 1.00 88.81 72 GLY A N 1
ATOM 572 C CA . GLY A 1 72 ? 0.905 3.704 6.015 1.00 88.81 72 GLY A CA 1
ATOM 573 C C . GLY A 1 72 ? -0.406 4.497 6.056 1.00 88.81 72 GLY A C 1
ATOM 574 O O . GLY A 1 72 ? -1.320 4.125 6.796 1.00 88.81 72 GLY A O 1
ATOM 575 N N . LEU A 1 73 ? -0.542 5.550 5.241 1.00 90.31 73 LEU A N 1
ATOM 576 C CA . LEU A 1 73 ? -1.765 6.361 5.158 1.00 90.31 73 LEU A CA 1
ATOM 577 C C . LEU A 1 73 ? -2.915 5.618 4.470 1.00 90.31 73 LEU A C 1
ATOM 579 O O . LEU A 1 73 ? -4.049 5.664 4.957 1.00 90.31 73 LEU A O 1
ATOM 583 N N . THR A 1 74 ? -2.632 4.903 3.382 1.00 90.69 74 THR A N 1
ATOM 584 C CA . THR A 1 74 ? -3.627 4.123 2.628 1.00 90.69 74 THR A CA 1
ATOM 585 C C . THR A 1 74 ? -4.275 3.064 3.516 1.00 90.69 74 THR A C 1
ATOM 587 O O . THR A 1 74 ? -5.500 2.962 3.580 1.00 90.69 74 THR A O 1
ATOM 590 N N . LEU A 1 75 ? -3.465 2.332 4.279 1.00 89.94 75 LEU A N 1
ATOM 591 C CA . LEU A 1 75 ? -3.905 1.324 5.244 1.00 89.94 75 LEU A CA 1
ATOM 592 C C . LEU A 1 75 ? -4.642 1.943 6.441 1.00 89.94 75 LEU A C 1
ATOM 594 O O . LEU A 1 75 ? -5.703 1.456 6.838 1.00 89.94 75 LEU A O 1
ATOM 598 N N . LEU A 1 76 ? -4.125 3.047 6.993 1.00 89.62 76 LEU A N 1
ATOM 599 C CA . LEU A 1 76 ? -4.746 3.738 8.129 1.00 89.62 76 LEU A CA 1
ATOM 600 C C . LEU A 1 76 ? -6.127 4.298 7.787 1.00 89.62 76 LEU A C 1
ATOM 602 O O . LEU A 1 76 ? -7.018 4.315 8.633 1.00 89.62 76 LEU A O 1
ATOM 606 N N . THR A 1 77 ? -6.318 4.772 6.563 1.00 89.56 77 THR A N 1
ATOM 607 C CA . THR A 1 77 ? -7.622 5.242 6.084 1.00 89.56 77 THR A CA 1
ATOM 608 C C . THR A 1 77 ? -8.507 4.080 5.624 1.00 89.56 77 THR A C 1
ATOM 610 O O . THR A 1 77 ? -9.703 4.062 5.925 1.00 89.56 77 THR A O 1
ATOM 613 N N . GLY A 1 78 ? -7.923 3.047 5.011 1.00 86.56 78 GLY A N 1
ATOM 614 C CA . GLY A 1 78 ? -8.600 1.811 4.615 1.00 86.56 78 GLY A CA 1
ATOM 615 C C . GLY A 1 78 ? -9.190 1.024 5.791 1.00 86.56 78 GLY A C 1
ATOM 616 O O . GLY A 1 78 ? -10.240 0.391 5.661 1.00 86.56 78 GLY A O 1
ATOM 617 N N . GLU A 1 79 ? -8.616 1.129 6.991 1.00 88.12 79 GLU A N 1
ATOM 618 C CA . GLU A 1 79 ? -9.218 0.538 8.193 1.00 88.12 79 GLU A CA 1
ATOM 619 C C . GLU A 1 79 ? -10.616 1.134 8.496 1.00 88.12 79 GLU A C 1
ATOM 621 O O . GLU A 1 79 ? -11.478 0.465 9.068 1.00 88.12 79 GLU A O 1
ATOM 626 N N . GLN A 1 80 ? -10.874 2.392 8.114 1.00 86.38 80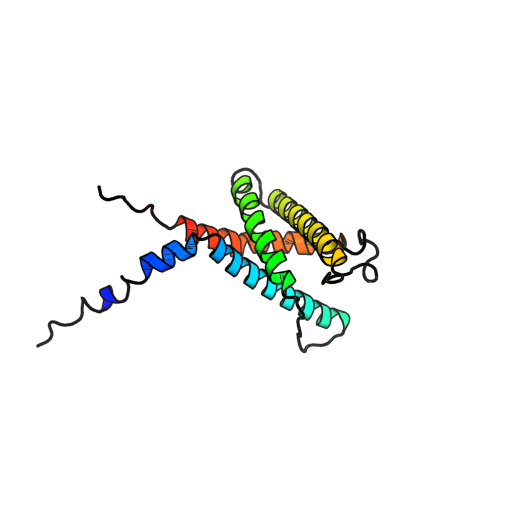 GLN A N 1
ATOM 627 C CA . GLN A 1 80 ? -12.174 3.038 8.325 1.00 86.38 80 GLN A CA 1
ATOM 628 C C . GLN A 1 80 ? -13.217 2.470 7.365 1.00 86.38 80 GLN A C 1
ATOM 630 O O . GLN A 1 80 ? -14.379 2.279 7.733 1.00 86.38 80 GLN A O 1
ATOM 635 N N . ILE A 1 81 ? -12.781 2.155 6.145 1.00 86.56 81 ILE A N 1
ATOM 636 C CA . ILE A 1 81 ? -13.567 1.446 5.137 1.00 86.56 81 ILE A CA 1
ATOM 637 C C . ILE A 1 81 ? -13.935 0.055 5.671 1.00 86.56 81 ILE A C 1
ATOM 639 O O . ILE A 1 81 ? -15.110 -0.324 5.654 1.00 86.56 81 ILE A O 1
ATOM 643 N N . TYR A 1 82 ? -12.969 -0.660 6.264 1.00 87.25 82 TYR A N 1
ATOM 644 C CA . TYR A 1 82 ? -13.227 -1.908 6.989 1.00 87.25 82 TYR A CA 1
ATOM 645 C C . TYR A 1 82 ? -14.278 -1.726 8.094 1.00 87.25 82 TYR A C 1
ATOM 647 O O . TYR A 1 82 ? -15.289 -2.430 8.099 1.00 87.25 82 TYR A O 1
ATOM 655 N N . ALA A 1 83 ? -14.090 -0.763 9.000 1.00 85.12 83 ALA A N 1
ATOM 656 C CA . ALA A 1 83 ? -14.979 -0.552 10.142 1.00 85.12 83 ALA A CA 1
ATOM 657 C C . ALA A 1 83 ? -16.438 -0.282 9.727 1.00 85.12 83 ALA A C 1
ATOM 659 O O . ALA A 1 83 ? -17.360 -0.791 10.369 1.00 85.12 83 ALA A O 1
ATOM 660 N N . LYS A 1 84 ? -16.647 0.467 8.636 1.00 86.19 84 LYS A N 1
ATOM 661 C CA . LYS A 1 84 ? -17.979 0.782 8.094 1.00 86.19 84 LYS A CA 1
ATOM 662 C C . LYS A 1 84 ? -18.629 -0.406 7.383 1.00 86.19 84 LYS A C 1
ATOM 664 O O . LYS A 1 84 ? -19.840 -0.591 7.494 1.00 86.19 84 LYS A O 1
ATOM 669 N N . MET A 1 85 ? -17.854 -1.214 6.659 1.00 86.25 85 MET A N 1
ATOM 670 C CA . MET A 1 85 ? -18.409 -2.260 5.790 1.00 86.25 85 MET A CA 1
ATOM 671 C C . MET A 1 85 ? -18.444 -3.656 6.407 1.00 86.25 85 MET A C 1
ATOM 673 O O . MET A 1 85 ? -19.255 -4.468 5.966 1.00 86.25 85 MET A O 1
ATOM 677 N N . ARG A 1 86 ? -17.640 -3.936 7.443 1.00 82.75 86 ARG A N 1
ATOM 678 C CA . ARG A 1 86 ? -17.503 -5.279 8.045 1.00 82.75 86 ARG A CA 1
ATOM 679 C C . ARG A 1 86 ? -18.810 -5.911 8.538 1.00 82.75 86 ARG A C 1
ATOM 681 O O . ARG A 1 86 ? -18.863 -7.122 8.679 1.00 82.75 86 ARG A O 1
ATOM 688 N N . ASN A 1 87 ? -19.833 -5.103 8.820 1.00 81.69 87 ASN A N 1
ATOM 689 C CA . ASN A 1 87 ? -21.144 -5.568 9.291 1.00 81.69 87 ASN A CA 1
ATOM 690 C C . ASN A 1 87 ? -22.211 -5.664 8.197 1.00 81.69 87 ASN A C 1
ATOM 692 O O . ASN A 1 87 ? -23.248 -6.270 8.433 1.00 81.69 87 ASN A O 1
ATOM 696 N N . ARG A 1 88 ? -22.011 -4.996 7.055 1.00 81.75 88 ARG A N 1
ATOM 697 C CA . ARG A 1 88 ? -23.068 -4.783 6.052 1.00 81.75 88 ARG A CA 1
ATOM 698 C C . ARG A 1 88 ? -22.789 -5.466 4.719 1.00 81.75 88 ARG A C 1
ATOM 700 O O . ARG A 1 88 ? -23.723 -5.697 3.966 1.00 81.75 88 ARG A O 1
ATOM 707 N N . HIS A 1 89 ? -21.529 -5.780 4.423 1.00 86.88 89 HIS A N 1
ATOM 708 C CA . HIS A 1 89 ? -21.123 -6.259 3.106 1.00 86.88 89 HIS A CA 1
ATOM 709 C C . HIS A 1 89 ? -20.278 -7.531 3.198 1.00 86.88 89 HIS A C 1
ATOM 711 O O . HIS A 1 89 ? -19.456 -7.685 4.104 1.00 86.88 89 HIS A O 1
ATOM 717 N N . GLY A 1 90 ? -20.463 -8.426 2.224 1.00 87.00 90 GLY A N 1
ATOM 718 C CA . GLY A 1 90 ? -19.663 -9.640 2.075 1.00 87.00 90 GLY A CA 1
ATOM 719 C C . GLY A 1 90 ? -18.208 -9.352 1.694 1.00 87.00 90 GLY A C 1
ATOM 720 O O . GLY A 1 90 ? -17.850 -8.242 1.297 1.00 87.00 90 GLY A O 1
ATOM 721 N N . ILE A 1 91 ? -17.355 -10.374 1.799 1.00 85.81 91 ILE A N 1
ATOM 722 C CA . ILE A 1 91 ? -15.911 -10.257 1.544 1.00 85.81 91 ILE A CA 1
ATOM 723 C C . ILE A 1 91 ? -15.587 -9.769 0.122 1.00 85.81 91 ILE A C 1
ATOM 725 O O . ILE A 1 91 ? -14.674 -8.968 -0.041 1.00 85.81 91 ILE A O 1
ATOM 729 N N . PHE A 1 92 ? -16.387 -10.149 -0.880 1.00 87.62 92 PHE A N 1
ATOM 730 C CA . PHE A 1 92 ? -16.172 -9.756 -2.277 1.00 87.62 92 PHE A CA 1
ATOM 731 C C . PHE A 1 92 ? -16.323 -8.251 -2.519 1.00 87.62 92 PHE A C 1
ATOM 733 O O . PHE A 1 92 ? -15.432 -7.601 -3.061 1.00 87.62 92 PHE A O 1
ATOM 740 N N . VAL A 1 93 ? -17.428 -7.671 -2.042 1.00 89.56 93 VAL A N 1
ATOM 741 C CA . VAL A 1 93 ? -17.695 -6.224 -2.146 1.00 89.56 93 VAL A CA 1
ATOM 742 C C . VAL A 1 93 ? -16.608 -5.422 -1.433 1.00 89.56 93 VAL A C 1
ATOM 744 O O . VAL A 1 93 ? -16.215 -4.344 -1.868 1.00 89.56 93 VAL A O 1
ATOM 747 N N . ARG A 1 94 ? -16.086 -5.969 -0.336 1.00 87.94 94 ARG A N 1
ATOM 748 C CA . ARG A 1 94 ? -15.033 -5.328 0.449 1.00 87.94 94 ARG A CA 1
ATOM 749 C C . ARG A 1 94 ? -13.692 -5.365 -0.272 1.00 87.94 94 ARG A C 1
ATOM 751 O O . ARG A 1 94 ? -13.029 -4.337 -0.305 1.00 87.94 94 ARG A O 1
ATOM 758 N N . GLY A 1 95 ? -13.352 -6.483 -0.912 1.00 89.31 95 GLY A N 1
ATOM 759 C CA . GLY A 1 95 ? -12.193 -6.570 -1.799 1.00 89.31 95 GLY A CA 1
ATOM 760 C C . GLY A 1 95 ? -12.258 -5.547 -2.934 1.00 89.31 95 GLY A C 1
ATOM 761 O O . GLY A 1 95 ? -11.279 -4.846 -3.175 1.00 89.31 95 GLY A O 1
ATOM 762 N N . LEU A 1 96 ? -13.429 -5.372 -3.560 1.00 90.69 96 LEU A N 1
ATOM 763 C CA . LEU A 1 96 ? -13.612 -4.367 -4.613 1.00 90.69 96 LEU A CA 1
ATOM 764 C C . LEU A 1 96 ? -13.430 -2.943 -4.075 1.00 90.69 96 LEU A C 1
ATOM 766 O O . LEU A 1 96 ? -12.774 -2.117 -4.703 1.00 90.69 96 LEU A O 1
ATOM 770 N N . ALA A 1 97 ? -13.960 -2.654 -2.889 1.00 90.56 97 ALA A N 1
ATOM 771 C CA . ALA A 1 97 ? -13.758 -1.356 -2.261 1.00 90.56 97 ALA A CA 1
ATOM 772 C C . ALA A 1 97 ? -12.283 -1.096 -1.907 1.00 90.56 97 ALA A C 1
ATOM 774 O O . ALA A 1 97 ? -11.826 0.034 -2.052 1.00 90.56 97 ALA A O 1
ATOM 775 N N . TYR A 1 98 ? -11.529 -2.115 -1.477 1.00 89.56 98 TYR A N 1
ATOM 776 C CA . TYR A 1 98 ? -10.086 -1.981 -1.246 1.00 89.56 98 TYR A CA 1
ATOM 777 C C . TYR A 1 98 ? -9.311 -1.768 -2.539 1.00 89.56 98 TYR A C 1
ATOM 779 O O . TYR A 1 98 ? -8.408 -0.941 -2.551 1.00 89.56 98 TYR A O 1
ATOM 787 N N . LEU A 1 99 ? -9.692 -2.451 -3.617 1.00 91.12 99 LEU A N 1
ATOM 788 C CA . LEU A 1 99 ? -9.114 -2.247 -4.941 1.00 91.12 99 LEU A CA 1
ATOM 789 C C . LEU A 1 99 ? -9.296 -0.796 -5.411 1.00 91.12 99 LEU A C 1
ATOM 791 O O . LEU A 1 99 ? -8.324 -0.128 -5.750 1.00 91.12 99 LEU A O 1
ATOM 795 N N . LEU A 1 100 ? -10.530 -0.283 -5.373 1.00 90.75 100 LEU A N 1
ATOM 796 C CA . LEU A 1 100 ? -10.817 1.106 -5.747 1.00 90.75 100 LEU A CA 1
ATOM 797 C C . LEU A 1 100 ? -10.078 2.103 -4.846 1.00 90.75 100 LEU A C 1
ATOM 799 O O . LEU A 1 100 ? -9.603 3.133 -5.317 1.00 90.75 100 LEU A O 1
ATOM 803 N N . TRP A 1 101 ? -9.963 1.791 -3.552 1.00 92.00 101 TRP A N 1
ATOM 804 C CA . TRP A 1 101 ? -9.224 2.619 -2.604 1.00 92.00 101 TRP A CA 1
ATOM 805 C C . TRP A 1 101 ? -7.723 2.647 -2.895 1.00 92.00 101 TRP A C 1
ATOM 807 O O . TRP A 1 101 ? -7.125 3.720 -2.857 1.00 92.00 101 TRP A O 1
ATOM 817 N N . ALA A 1 102 ? -7.127 1.494 -3.208 1.00 88.31 102 ALA A N 1
ATOM 818 C CA . ALA A 1 102 ? -5.723 1.389 -3.582 1.00 88.31 102 ALA A CA 1
ATOM 819 C C . ALA A 1 102 ? -5.437 2.225 -4.833 1.00 88.31 102 ALA A C 1
ATOM 821 O O . ALA A 1 102 ? -4.559 3.080 -4.787 1.00 88.31 102 ALA A O 1
ATOM 822 N N . TYR A 1 103 ? -6.255 2.091 -5.882 1.00 87.94 103 TYR A N 1
ATOM 823 C CA . TYR A 1 103 ? -6.094 2.890 -7.097 1.00 87.94 103 TYR A CA 1
ATOM 824 C C . TYR A 1 103 ? -6.283 4.387 -6.878 1.00 87.94 103 TYR A C 1
ATOM 826 O O . TYR A 1 103 ? -5.537 5.183 -7.444 1.00 87.94 103 TYR A O 1
ATOM 834 N N . LEU A 1 104 ? -7.239 4.796 -6.039 1.00 89.81 104 LEU A N 1
ATOM 835 C CA . LEU A 1 104 ? -7.397 6.208 -5.698 1.00 89.81 104 LEU A CA 1
ATOM 836 C C . LEU A 1 104 ? -6.119 6.763 -5.061 1.00 89.81 104 LEU A C 1
ATOM 838 O O . LEU A 1 104 ? -5.670 7.847 -5.437 1.00 89.81 104 LEU A O 1
ATOM 842 N N . TRP A 1 105 ? -5.534 6.032 -4.109 1.00 88.06 105 TRP A N 1
ATOM 843 C CA . TRP A 1 105 ? -4.299 6.452 -3.453 1.00 88.06 105 TRP A CA 1
ATOM 844 C C . TRP A 1 105 ? -3.118 6.442 -4.410 1.00 88.06 105 TRP A C 1
ATOM 846 O O . TRP A 1 105 ? -2.451 7.464 -4.513 1.00 88.06 105 TRP A O 1
ATOM 856 N N . GLU A 1 106 ? -2.917 5.354 -5.149 1.00 86.88 106 GLU A N 1
ATOM 857 C CA . GLU A 1 106 ? -1.852 5.198 -6.141 1.00 86.88 106 GLU A CA 1
ATOM 858 C C . GLU A 1 106 ? -1.879 6.340 -7.167 1.00 86.88 106 GLU A C 1
ATOM 860 O O . GLU A 1 106 ? -0.877 7.027 -7.365 1.00 86.88 106 GLU A O 1
ATOM 865 N N . PHE A 1 107 ? -3.049 6.657 -7.725 1.00 86.44 107 PHE A N 1
ATOM 866 C CA . PHE A 1 107 ? -3.205 7.791 -8.635 1.00 86.44 107 PHE A CA 1
ATOM 867 C C . PHE A 1 107 ? -2.887 9.130 -7.972 1.00 86.44 107 PHE A C 1
ATOM 869 O O . PHE A 1 107 ? -2.119 9.930 -8.507 1.00 86.44 107 PHE A O 1
ATOM 876 N N . SER A 1 108 ? -3.475 9.384 -6.800 1.00 86.06 108 SER A N 1
ATOM 877 C CA . SER A 1 108 ? -3.355 10.677 -6.119 1.00 86.06 108 SER A CA 1
ATOM 878 C C . SER A 1 108 ? -1.916 10.946 -5.690 1.00 86.06 108 SER A C 1
ATOM 880 O O . SER A 1 108 ? -1.394 12.045 -5.887 1.00 86.06 108 SER A O 1
ATOM 882 N N . THR A 1 109 ? -1.248 9.937 -5.128 1.00 85.81 109 THR A N 1
ATOM 883 C CA . THR A 1 109 ? 0.149 10.049 -4.705 1.00 85.81 109 THR A CA 1
ATOM 884 C C . THR A 1 109 ? 1.091 10.034 -5.892 1.00 85.81 109 THR A C 1
ATOM 886 O O . THR A 1 109 ? 2.079 10.761 -5.871 1.00 85.81 109 THR A O 1
ATOM 889 N N . GLY A 1 110 ? 0.766 9.280 -6.943 1.00 84.12 110 GLY A N 1
ATOM 890 C CA . GLY A 1 110 ? 1.510 9.277 -8.196 1.00 84.12 110 GLY A CA 1
ATOM 891 C C . GLY A 1 110 ? 1.534 10.663 -8.838 1.00 84.12 110 GLY A C 1
ATOM 892 O O . GLY A 1 110 ? 2.609 11.170 -9.156 1.00 84.12 110 GLY A O 1
ATOM 893 N N . LEU A 1 111 ? 0.376 11.329 -8.929 1.00 83.25 111 LEU A N 1
ATOM 894 C CA . LEU A 1 111 ? 0.267 12.713 -9.401 1.00 83.25 111 LEU A CA 1
ATOM 895 C C . LEU A 1 111 ? 1.052 13.685 -8.518 1.00 83.25 111 LEU A C 1
ATOM 897 O O . LEU A 1 111 ? 1.824 14.491 -9.035 1.00 83.25 111 LEU A O 1
ATOM 901 N N . LEU A 1 112 ? 0.885 13.600 -7.195 1.00 83.94 112 LEU A N 1
ATOM 902 C CA . LEU A 1 112 ? 1.572 14.487 -6.256 1.00 83.94 112 LEU A CA 1
ATOM 903 C C . LEU A 1 112 ? 3.095 14.338 -6.347 1.00 83.94 112 LEU A C 1
ATOM 905 O O . LEU A 1 112 ? 3.807 15.335 -6.410 1.00 83.94 112 LEU A O 1
ATOM 909 N N . LEU A 1 113 ? 3.607 13.109 -6.384 1.00 82.50 113 LEU A N 1
ATOM 910 C CA . LEU A 1 113 ? 5.045 12.845 -6.463 1.00 82.50 113 LEU A CA 1
ATOM 911 C C . LEU A 1 113 ? 5.620 13.179 -7.839 1.00 82.50 113 LEU A C 1
ATOM 913 O O . LEU A 1 113 ? 6.783 13.576 -7.927 1.00 82.50 113 LEU A O 1
ATOM 917 N N . ARG A 1 114 ? 4.813 13.098 -8.903 1.00 81.81 114 ARG A N 1
ATOM 918 C CA . ARG A 1 114 ? 5.205 13.553 -10.242 1.00 81.81 114 ARG A CA 1
ATOM 919 C C . ARG A 1 114 ? 5.492 15.055 -10.276 1.00 81.81 114 ARG A C 1
ATOM 921 O O . ARG A 1 114 ? 6.420 15.453 -10.972 1.00 81.81 114 ARG A O 1
ATOM 928 N N . LEU A 1 115 ? 4.798 15.873 -9.474 1.00 81.62 115 LEU A N 1
ATOM 929 C CA . LEU A 1 115 ? 5.108 17.309 -9.337 1.00 81.62 115 LEU A CA 1
ATOM 930 C C . LEU A 1 115 ? 6.519 17.563 -8.784 1.00 81.62 115 LEU A C 1
ATOM 932 O O . LEU A 1 115 ? 7.135 18.570 -9.116 1.00 81.62 115 LEU A O 1
ATOM 936 N N . PHE A 1 116 ? 7.040 16.642 -7.970 1.00 82.81 116 PHE A N 1
ATOM 937 C CA . PHE A 1 116 ? 8.383 16.715 -7.388 1.00 82.81 116 PHE A CA 1
ATOM 938 C C . PHE A 1 116 ? 9.414 15.855 -8.133 1.00 82.81 116 PHE A C 1
ATOM 940 O O . PHE A 1 116 ? 10.528 15.685 -7.645 1.00 82.81 116 PHE A O 1
ATOM 947 N N . ASN A 1 117 ? 9.046 15.283 -9.287 1.00 77.75 117 ASN A N 1
ATOM 948 C CA . ASN A 1 117 ? 9.855 14.315 -10.035 1.00 77.75 117 ASN A CA 1
ATOM 949 C C . ASN A 1 117 ? 10.350 13.125 -9.178 1.00 77.75 117 ASN A C 1
ATOM 951 O O . ASN A 1 117 ? 11.443 12.603 -9.381 1.00 77.75 117 ASN A O 1
ATOM 955 N N . ALA A 1 118 ? 9.547 12.723 -8.189 1.00 75.56 118 ALA A N 1
ATOM 956 C CA . ALA A 1 118 ? 9.870 11.705 -7.187 1.00 75.56 118 ALA A CA 1
ATOM 957 C C . ALA A 1 118 ? 8.905 10.507 -7.236 1.00 75.56 118 ALA A C 1
ATOM 959 O O . ALA A 1 118 ? 8.795 9.756 -6.263 1.00 75.56 118 ALA A O 1
ATOM 960 N N . CYS A 1 119 ? 8.157 10.363 -8.337 1.00 74.31 119 CYS A N 1
ATOM 961 C CA . CYS A 1 119 ? 7.207 9.272 -8.510 1.00 74.31 119 CYS A CA 1
ATOM 962 C C . CYS A 1 119 ? 7.975 7.937 -8.528 1.00 74.31 119 CYS A C 1
ATOM 964 O O . CYS A 1 119 ? 8.849 7.776 -9.380 1.00 74.31 119 CYS A O 1
ATOM 966 N N . PRO A 1 120 ? 7.720 7.007 -7.587 1.00 67.75 120 PRO A N 1
ATOM 967 C CA . PRO A 1 120 ? 8.519 5.790 -7.478 1.00 67.75 120 PRO A CA 1
ATOM 968 C C . PRO A 1 120 ? 8.161 4.752 -8.543 1.00 67.75 120 PRO A C 1
ATOM 970 O O . PRO A 1 120 ? 8.924 3.811 -8.740 1.00 67.75 120 PRO A O 1
ATOM 973 N N . TRP A 1 121 ? 7.014 4.915 -9.206 1.00 72.25 121 TRP A N 1
ATOM 974 C CA . TRP A 1 121 ? 6.526 4.025 -10.247 1.00 72.25 121 TRP A CA 1
ATOM 975 C C . TRP A 1 121 ? 6.148 4.819 -11.497 1.00 72.25 121 TRP A C 1
ATOM 977 O O . TRP A 1 121 ? 5.547 5.891 -11.419 1.00 72.25 121 TRP A O 1
ATOM 987 N N . ASP A 1 122 ? 6.507 4.273 -12.654 1.00 77.31 122 ASP A N 1
ATOM 988 C CA . ASP A 1 122 ? 6.083 4.764 -13.960 1.00 77.31 122 ASP A CA 1
ATOM 989 C C . ASP A 1 122 ? 5.818 3.562 -14.869 1.00 77.31 122 ASP A C 1
ATOM 991 O O . ASP A 1 122 ? 6.735 2.862 -15.299 1.00 77.31 122 ASP A O 1
ATOM 995 N N . TYR A 1 123 ? 4.540 3.310 -15.138 1.00 73.75 123 TYR A N 1
ATOM 996 C CA . TYR A 1 123 ? 4.065 2.193 -15.951 1.00 73.75 123 TYR A CA 1
ATOM 997 C C . TYR A 1 123 ? 3.961 2.534 -17.444 1.00 73.75 123 TYR A C 1
ATOM 999 O O . TYR A 1 123 ? 3.513 1.688 -18.220 1.00 73.75 123 TYR A O 1
ATOM 1007 N N . THR A 1 124 ? 4.359 3.745 -17.863 1.00 72.56 124 THR A N 1
ATOM 1008 C CA . THR A 1 124 ? 4.167 4.250 -19.237 1.00 72.56 124 THR A CA 1
ATOM 1009 C C . THR A 1 124 ? 4.746 3.314 -20.302 1.00 72.56 124 THR A C 1
ATOM 1011 O O . THR A 1 124 ? 4.133 3.138 -21.352 1.00 72.56 124 THR A O 1
ATOM 1014 N N . ASN A 1 125 ? 5.898 2.695 -20.027 1.00 65.00 125 ASN A N 1
ATOM 1015 C CA . ASN A 1 125 ? 6.622 1.858 -20.991 1.00 65.00 125 ASN A CA 1
ATOM 1016 C C . ASN A 1 125 ? 6.451 0.346 -20.770 1.00 65.00 125 ASN A C 1
ATOM 1018 O O . ASN A 1 125 ? 6.951 -0.430 -21.581 1.00 65.00 125 ASN A O 1
ATOM 1022 N N . GLU A 1 126 ? 5.787 -0.083 -19.691 1.00 64.12 126 GLU A N 1
ATOM 1023 C CA . GLU A 1 126 ? 5.706 -1.510 -19.330 1.00 64.12 126 GLU A CA 1
ATOM 1024 C C . GLU A 1 126 ? 4.353 -2.156 -19.659 1.00 64.12 126 GLU A C 1
ATOM 1026 O O . GLU A 1 126 ? 4.307 -3.360 -19.902 1.00 64.12 126 GLU A O 1
ATOM 1031 N N . PHE A 1 127 ? 3.260 -1.384 -19.728 1.00 68.12 127 PHE A N 1
ATOM 1032 C CA . PHE A 1 127 ? 1.909 -1.942 -19.883 1.00 68.12 127 PHE A CA 1
ATOM 1033 C C . PHE A 1 127 ? 1.047 -1.144 -20.862 1.00 68.12 127 PHE A C 1
ATOM 1035 O O . PHE A 1 127 ? 0.982 0.079 -20.780 1.00 68.12 127 PHE A O 1
ATOM 1042 N N . TYR A 1 128 ? 0.317 -1.828 -21.747 1.00 59.09 128 TYR A N 1
ATOM 1043 C CA . TYR A 1 128 ? -0.584 -1.190 -22.720 1.00 59.09 128 TYR A CA 1
ATOM 1044 C C . TYR A 1 128 ? -1.874 -0.654 -22.075 1.00 59.09 128 TYR A C 1
ATOM 1046 O O . TYR A 1 128 ? -2.489 0.269 -22.603 1.00 59.09 128 TYR A O 1
ATOM 1054 N N . GLY A 1 129 ? -2.277 -1.209 -20.925 1.00 61.59 129 GLY A N 1
ATOM 1055 C CA . GLY A 1 129 ? -3.464 -0.806 -20.163 1.00 61.59 129 GLY A CA 1
ATOM 1056 C C . GLY A 1 129 ? -3.204 0.225 -19.059 1.00 61.59 129 GLY A C 1
ATOM 1057 O O . GLY A 1 129 ? -3.974 0.282 -18.095 1.00 61.59 129 GLY A O 1
ATOM 1058 N N . ASN A 1 130 ? -2.110 0.991 -19.140 1.00 77.19 130 ASN A N 1
ATOM 1059 C CA . ASN A 1 130 ? -1.796 2.008 -18.141 1.00 77.19 130 ASN A CA 1
ATOM 1060 C C . ASN A 1 130 ? -2.654 3.277 -18.323 1.00 77.19 130 ASN A C 1
ATOM 1062 O O . ASN A 1 130 ? -2.980 3.682 -19.438 1.00 77.19 130 ASN A O 1
ATOM 1066 N N . PHE A 1 131 ? -3.012 3.927 -17.217 1.00 71.31 131 PHE A N 1
ATOM 1067 C CA . PHE A 1 131 ? -3.670 5.229 -17.207 1.00 71.31 131 PHE A CA 1
ATOM 1068 C C . PHE A 1 131 ? -2.675 6.296 -16.739 1.00 71.31 131 PHE A C 1
ATOM 1070 O O . PHE A 1 131 ? -2.252 6.302 -15.581 1.00 71.31 131 PHE A O 1
ATOM 1077 N N . MET A 1 132 ? -2.284 7.190 -17.655 1.00 70.88 132 MET A N 1
ATOM 1078 C CA . MET A 1 132 ? -1.278 8.250 -17.446 1.00 70.88 132 MET A CA 1
ATOM 1079 C C . MET A 1 132 ? 0.105 7.755 -16.971 1.00 70.88 132 MET A C 1
ATOM 1081 O O . MET A 1 132 ? 0.881 8.559 -16.442 1.00 70.88 132 MET A O 1
ATOM 1085 N N . GLY A 1 133 ? 0.399 6.458 -17.116 1.00 70.50 133 GLY A N 1
ATOM 1086 C CA . GLY A 1 133 ? 1.572 5.802 -16.531 1.00 70.50 133 GLY A CA 1
ATOM 1087 C C . GLY A 1 133 ? 1.510 5.604 -15.012 1.00 70.50 133 GLY A C 1
ATOM 1088 O O . GLY A 1 133 ? 2.458 5.089 -14.434 1.00 70.50 133 GLY A O 1
ATOM 1089 N N . LEU A 1 134 ? 0.417 6.000 -14.347 1.00 74.44 134 LEU A N 1
ATOM 1090 C CA . LEU A 1 134 ? 0.327 6.044 -12.880 1.00 74.44 134 LEU A CA 1
ATOM 1091 C C . LEU A 1 134 ? -0.466 4.891 -12.267 1.00 74.44 134 LEU A C 1
ATOM 1093 O O . LEU A 1 134 ? -0.247 4.569 -11.106 1.00 74.44 134 LEU A O 1
ATOM 1097 N N . ILE A 1 135 ? -1.387 4.299 -13.028 1.00 76.12 135 ILE A N 1
ATOM 1098 C CA . ILE A 1 135 ? -2.143 3.103 -12.645 1.00 76.12 135 ILE A CA 1
ATOM 1099 C C . ILE A 1 135 ? -2.085 2.109 -13.801 1.00 76.12 135 ILE A C 1
ATOM 1101 O O . ILE A 1 135 ? -2.207 2.519 -14.954 1.00 76.12 135 ILE A O 1
ATOM 1105 N N . THR A 1 136 ? -2.001 0.811 -13.511 1.00 79.88 136 THR A N 1
ATOM 1106 C CA . THR A 1 136 ? -2.287 -0.251 -14.485 1.00 79.88 136 THR A CA 1
ATOM 1107 C C . THR A 1 136 ? -3.471 -1.106 -14.036 1.00 79.88 136 THR A C 1
ATOM 1109 O O . THR A 1 136 ? -3.530 -1.576 -12.894 1.00 79.88 136 THR A O 1
ATOM 1112 N N . LEU A 1 137 ? -4.433 -1.322 -14.941 1.00 79.56 137 LEU A N 1
ATOM 1113 C CA . LEU A 1 137 ? -5.579 -2.208 -14.694 1.00 79.56 137 LEU A CA 1
ATOM 1114 C C . LEU A 1 137 ? -5.155 -3.676 -14.561 1.00 79.56 137 LEU A C 1
ATOM 1116 O O . LEU A 1 137 ? -5.855 -4.471 -13.936 1.00 79.56 137 LEU A O 1
ATOM 1120 N N . GLU A 1 138 ? -3.987 -4.032 -15.091 1.00 82.06 138 GLU A N 1
ATOM 1121 C CA . GLU A 1 138 ? -3.444 -5.391 -15.026 1.00 82.06 138 GLU A CA 1
ATOM 1122 C C . GLU A 1 138 ? -3.088 -5.802 -13.588 1.00 82.06 138 GLU A C 1
ATOM 1124 O O . GLU A 1 138 ? -3.133 -6.983 -13.248 1.00 82.06 138 GLU A O 1
ATOM 1129 N N . TYR A 1 139 ? -2.832 -4.833 -12.702 1.00 81.81 139 TYR A N 1
ATOM 1130 C CA . TYR A 1 139 ? -2.595 -5.079 -11.276 1.00 81.81 139 TYR A CA 1
ATOM 1131 C C . TYR A 1 139 ? -3.871 -5.179 -10.442 1.00 81.81 139 TYR A C 1
ATOM 1133 O O . TYR A 1 139 ? -3.790 -5.431 -9.239 1.00 81.81 139 TYR A O 1
ATOM 1141 N N . ALA A 1 140 ? -5.057 -5.075 -11.047 1.00 85.12 140 ALA A N 1
ATOM 1142 C CA . ALA A 1 140 ? -6.310 -5.174 -10.308 1.00 85.12 140 ALA A CA 1
ATOM 1143 C C . ALA A 1 140 ? -6.448 -6.482 -9.500 1.00 85.12 140 ALA A C 1
ATOM 1145 O O . ALA A 1 140 ? -6.828 -6.409 -8.327 1.00 85.12 140 ALA A O 1
ATOM 1146 N N . PRO A 1 141 ? -6.098 -7.673 -10.036 1.00 86.56 141 PRO A N 1
ATOM 1147 C CA . PRO A 1 141 ? -6.152 -8.913 -9.261 1.00 86.56 141 PRO A CA 1
ATOM 1148 C C . PRO A 1 141 ? -5.177 -8.909 -8.078 1.00 86.56 141 PRO A C 1
ATOM 1150 O O . PRO A 1 141 ? -5.522 -9.381 -6.993 1.00 86.56 141 PRO A O 1
ATOM 1153 N N . VAL A 1 142 ? -3.982 -8.339 -8.271 1.00 87.19 142 VAL A N 1
ATOM 1154 C CA . VAL A 1 142 ? -2.940 -8.239 -7.239 1.00 87.19 142 VAL A CA 1
ATOM 1155 C C . VAL A 1 142 ? -3.406 -7.323 -6.112 1.00 87.19 142 VAL A C 1
ATOM 1157 O O . VAL A 1 142 ? -3.391 -7.731 -4.951 1.00 87.19 142 VAL A O 1
ATOM 1160 N N . TRP A 1 143 ? -3.906 -6.130 -6.439 1.00 87.50 143 TRP A N 1
ATOM 1161 C CA . TRP A 1 143 ? -4.414 -5.168 -5.459 1.00 87.50 143 TRP A CA 1
ATOM 1162 C C . TRP A 1 143 ? -5.641 -5.680 -4.705 1.00 87.50 143 TRP A C 1
ATOM 1164 O O . TRP A 1 143 ? -5.739 -5.512 -3.487 1.00 87.50 143 TRP A O 1
ATOM 1174 N N . TYR A 1 144 ? -6.557 -6.357 -5.399 1.00 89.75 144 TYR A N 1
ATOM 1175 C CA . TYR A 1 144 ? -7.717 -6.987 -4.776 1.00 89.75 144 TYR A CA 1
ATOM 1176 C C . TYR A 1 144 ? -7.295 -8.059 -3.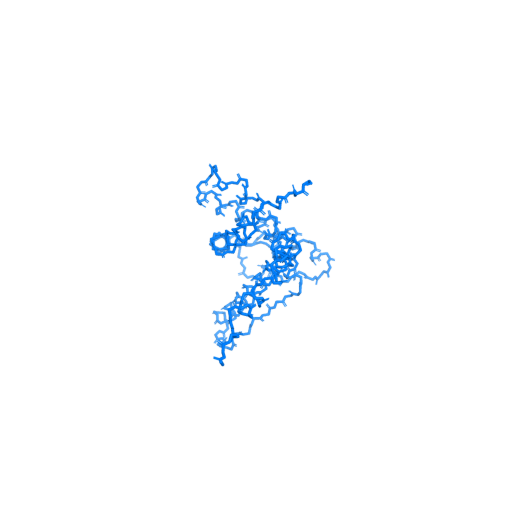759 1.00 89.75 144 TYR A C 1
ATOM 1178 O O . TYR A 1 144 ? -7.755 -8.050 -2.611 1.00 89.75 144 TYR A O 1
ATOM 1186 N N . ALA A 1 145 ? -6.389 -8.963 -4.150 1.00 89.31 145 ALA A N 1
ATOM 1187 C CA . ALA A 1 145 ? -5.881 -10.010 -3.269 1.00 89.31 145 ALA A CA 1
ATOM 1188 C C . ALA A 1 145 ? -5.104 -9.418 -2.082 1.00 89.31 145 ALA A C 1
ATOM 1190 O O . ALA A 1 145 ? -5.364 -9.783 -0.933 1.00 89.31 145 ALA A O 1
ATOM 1191 N N . ALA A 1 146 ? -4.214 -8.456 -2.336 1.00 87.94 146 ALA A N 1
ATOM 1192 C CA . ALA A 1 146 ? -3.439 -7.768 -1.309 1.00 87.94 146 ALA A CA 1
ATOM 1193 C C . ALA A 1 146 ? -4.345 -7.065 -0.287 1.00 87.94 146 ALA A C 1
ATOM 1195 O O . ALA A 1 146 ? -4.119 -7.190 0.919 1.00 87.94 146 ALA A O 1
ATOM 1196 N N . GLY A 1 147 ? -5.407 -6.392 -0.740 1.00 88.31 147 GLY A N 1
ATOM 1197 C CA . GLY A 1 147 ? -6.390 -5.744 0.130 1.00 88.31 147 GLY A CA 1
ATOM 1198 C C . GLY A 1 147 ? -7.112 -6.729 1.055 1.00 88.31 147 GLY A C 1
ATOM 1199 O O . GLY A 1 147 ? -7.233 -6.481 2.258 1.00 88.31 147 GLY A O 1
ATOM 1200 N N . LEU A 1 148 ? -7.538 -7.883 0.532 1.00 89.69 148 LEU A N 1
ATOM 1201 C CA . LEU A 1 148 ? -8.178 -8.929 1.338 1.00 89.69 148 LEU A CA 1
ATOM 1202 C C . LEU A 1 148 ? -7.215 -9.596 2.326 1.00 89.69 148 LEU A C 1
ATOM 1204 O O . LEU A 1 148 ? -7.575 -9.804 3.486 1.00 89.69 148 LEU A O 1
ATOM 1208 N N . LEU A 1 149 ? -5.991 -9.913 1.899 1.00 89.69 149 LEU A N 1
ATOM 1209 C CA . LEU A 1 149 ? -4.969 -10.495 2.773 1.00 89.69 149 LEU A CA 1
ATOM 1210 C C . LEU A 1 149 ? -4.624 -9.532 3.911 1.00 89.69 149 LEU A C 1
ATOM 1212 O O . LEU A 1 149 ? -4.648 -9.909 5.082 1.00 89.69 149 LEU A O 1
ATOM 1216 N N . THR A 1 150 ? -4.400 -8.265 3.578 1.00 87.94 150 THR A N 1
ATOM 1217 C CA . THR A 1 150 ? -4.164 -7.187 4.540 1.00 87.94 150 THR A CA 1
ATOM 1218 C C . THR A 1 150 ? -5.295 -7.089 5.556 1.00 87.94 150 THR A C 1
ATOM 1220 O O . THR A 1 150 ? -5.072 -6.982 6.762 1.00 87.94 150 THR A O 1
ATOM 1223 N N . GLU A 1 151 ? -6.539 -7.150 5.099 1.00 87.81 151 GLU A N 1
ATOM 1224 C CA . GLU A 1 151 ? -7.682 -7.131 5.993 1.00 87.81 151 GLU A CA 1
ATOM 1225 C C . GLU A 1 151 ? -7.677 -8.327 6.961 1.00 87.81 151 GLU A C 1
ATOM 1227 O O . GLU A 1 151 ? -7.867 -8.152 8.171 1.00 87.81 151 GLU A O 1
ATOM 1232 N N . ILE A 1 152 ? -7.486 -9.536 6.429 1.00 87.00 152 ILE A N 1
ATOM 1233 C CA . ILE A 1 152 ? -7.553 -10.790 7.185 1.00 87.00 152 ILE A CA 1
ATOM 1234 C C . ILE A 1 152 ? -6.428 -10.875 8.218 1.00 87.00 152 ILE A C 1
ATOM 1236 O O . ILE A 1 152 ? -6.699 -11.190 9.379 1.00 87.00 152 ILE A O 1
ATOM 1240 N N . TYR A 1 153 ? -5.195 -10.580 7.808 1.00 86.06 153 TYR A N 1
ATOM 1241 C CA . TYR A 1 153 ? -3.997 -10.813 8.612 1.00 86.06 153 TYR A CA 1
ATOM 1242 C C . TYR A 1 153 ? -3.542 -9.593 9.411 1.00 86.06 153 TYR A C 1
ATOM 1244 O O . TYR A 1 153 ? -2.969 -9.762 10.487 1.00 86.06 153 TYR A O 1
ATOM 1252 N N . LEU A 1 154 ? -3.808 -8.376 8.937 1.00 87.25 154 LEU A N 1
ATOM 1253 C CA . LEU A 1 154 ? -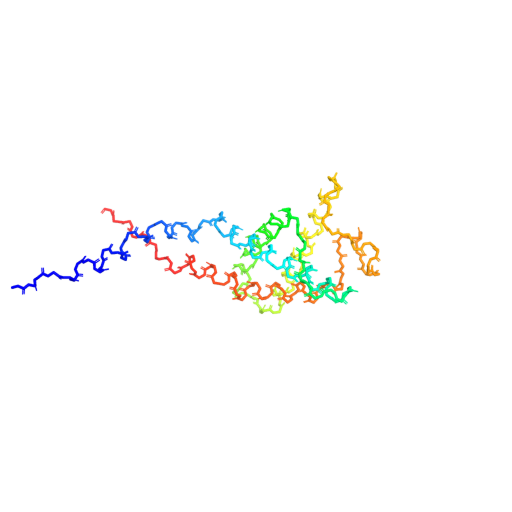3.326 -7.156 9.581 1.00 87.25 154 LEU A CA 1
ATOM 1254 C C . LEU A 1 154 ? -4.468 -6.405 10.263 1.00 87.25 154 LEU A C 1
ATOM 1256 O O . LEU A 1 154 ? -4.529 -6.377 11.488 1.00 87.25 154 LEU A O 1
ATOM 1260 N N . VAL A 1 155 ? -5.426 -5.870 9.502 1.00 83.81 155 VAL A N 1
ATOM 1261 C CA . VAL A 1 155 ? -6.453 -4.948 10.032 1.00 83.81 155 VAL A CA 1
ATOM 1262 C C . VAL A 1 155 ? -7.310 -5.608 11.114 1.00 83.81 155 VAL A C 1
ATOM 1264 O O . VAL A 1 155 ? -7.539 -5.015 12.170 1.00 83.81 155 VAL A O 1
ATOM 1267 N N . LYS A 1 156 ? -7.754 -6.855 10.908 1.00 84.12 156 LYS A N 1
ATOM 1268 C CA . LYS A 1 156 ? -8.516 -7.600 11.926 1.00 84.12 156 LYS A CA 1
ATOM 1269 C C . LYS A 1 156 ? -7.726 -7.801 13.211 1.00 84.12 156 LYS A C 1
ATOM 1271 O O . LYS A 1 156 ? -8.288 -7.628 14.291 1.00 84.12 156 LYS A O 1
ATOM 1276 N N . ASN A 1 157 ? -6.451 -8.160 13.102 1.00 84.25 157 ASN A N 1
ATOM 1277 C CA . ASN A 1 157 ? -5.606 -8.442 14.257 1.00 84.25 157 ASN A CA 1
ATOM 1278 C C . ASN A 1 157 ? -5.233 -7.154 14.995 1.00 84.25 157 ASN A C 1
ATOM 1280 O O . ASN A 1 157 ? -5.407 -7.083 16.210 1.00 84.25 157 ASN A O 1
ATOM 1284 N N . THR A 1 158 ? -4.852 -6.100 14.270 1.00 83.06 158 THR A N 1
ATOM 1285 C CA . THR A 1 158 ? -4.589 -4.774 14.839 1.00 83.06 158 THR A CA 1
ATOM 1286 C C . THR A 1 158 ? -5.812 -4.249 15.591 1.00 83.06 158 THR A C 1
ATOM 1288 O O . THR A 1 158 ? -5.692 -3.858 16.749 1.00 83.06 158 THR A O 1
ATOM 1291 N N . LEU A 1 159 ? -7.009 -4.315 14.997 1.00 79.31 159 LEU A N 1
ATOM 1292 C CA . LEU A 1 159 ? -8.230 -3.846 15.657 1.00 79.31 159 LEU A CA 1
ATOM 1293 C C . LEU A 1 159 ? -8.673 -4.747 16.815 1.00 79.31 159 LEU A C 1
ATOM 1295 O O . LEU A 1 159 ? -9.182 -4.230 17.806 1.00 79.31 159 LEU A O 1
ATOM 1299 N N . ARG A 1 160 ? -8.470 -6.070 16.751 1.00 78.69 160 ARG A N 1
ATOM 1300 C CA . ARG A 1 160 ? -8.729 -6.967 17.895 1.00 78.69 160 ARG A CA 1
ATOM 1301 C C . ARG A 1 160 ? -7.856 -6.608 19.092 1.00 78.69 160 ARG A C 1
ATOM 1303 O O . ARG A 1 160 ? -8.385 -6.497 20.194 1.00 78.69 160 ARG A O 1
ATOM 1310 N N . LEU A 1 161 ? -6.568 -6.353 18.868 1.00 73.75 161 LEU A N 1
ATOM 1311 C CA . LEU A 1 161 ? -5.646 -5.902 19.916 1.00 73.75 161 LEU A CA 1
ATOM 1312 C C . LEU A 1 161 ? -6.081 -4.550 20.506 1.00 73.75 161 LEU A C 1
ATOM 1314 O O . LEU A 1 161 ? -6.009 -4.344 21.715 1.00 73.75 161 LEU A O 1
ATOM 1318 N N . THR A 1 162 ? -6.617 -3.652 19.676 1.00 71.25 162 THR A N 1
ATOM 1319 C CA . THR A 1 162 ? -7.202 -2.381 20.127 1.00 71.25 162 THR A CA 1
ATOM 1320 C C . THR A 1 162 ? -8.507 -2.561 20.927 1.00 71.25 162 THR A C 1
ATOM 1322 O O . THR A 1 162 ? -8.758 -1.788 21.854 1.00 71.25 162 THR A O 1
ATOM 1325 N N . LEU A 1 163 ? -9.355 -3.541 20.580 1.00 63.00 163 LEU A N 1
ATOM 1326 C CA . LEU A 1 163 ? -10.702 -3.739 21.146 1.00 63.00 163 LEU A CA 1
ATOM 1327 C C . LEU A 1 163 ? -10.758 -4.665 22.371 1.00 63.00 163 LEU A C 1
ATOM 1329 O O . LEU A 1 163 ? -11.609 -4.451 23.225 1.00 63.00 163 LEU A O 1
ATOM 1333 N N . MET A 1 164 ? -9.851 -5.642 22.513 1.00 56.94 164 MET A N 1
ATOM 1334 C CA . MET A 1 164 ? -9.724 -6.517 23.706 1.00 56.94 164 MET A CA 1
ATOM 1335 C C . MET A 1 164 ? -9.307 -5.766 24.982 1.00 56.94 164 MET A C 1
ATOM 1337 O O . MET A 1 164 ? -9.145 -6.337 26.054 1.00 56.94 164 MET A O 1
ATOM 1341 N N . THR A 1 165 ? -9.143 -4.461 24.854 1.00 53.38 165 THR A N 1
ATOM 1342 C CA . THR A 1 165 ? -8.892 -3.507 25.910 1.00 53.38 165 THR A CA 1
ATOM 1343 C C . THR A 1 165 ? -10.203 -3.183 26.660 1.00 53.38 165 THR A C 1
ATOM 1345 O O . THR A 1 165 ? -11.037 -2.455 26.108 1.00 53.38 165 THR A O 1
ATOM 1348 N N . PRO A 1 166 ? -10.395 -3.618 27.923 1.00 50.09 166 PRO A N 1
ATOM 1349 C CA . PRO A 1 166 ? -11.534 -3.178 28.726 1.00 50.09 166 PRO A CA 1
ATOM 1350 C C . PRO A 1 166 ? -11.492 -1.655 28.963 1.00 50.09 166 PRO A C 1
ATOM 1352 O O . PRO A 1 166 ? -10.409 -1.079 29.111 1.00 50.09 166 PRO A O 1
ATOM 1355 N N . PRO A 1 167 ? -12.643 -0.959 28.985 1.00 51.16 167 PRO A N 1
ATOM 1356 C CA . PRO A 1 167 ? -12.681 0.437 29.400 1.00 51.16 167 PRO A CA 1
ATOM 1357 C C . PRO A 1 167 ? -12.147 0.539 30.832 1.00 51.16 167 PRO A C 1
ATOM 1359 O O . PRO A 1 167 ? -12.549 -0.228 31.702 1.00 51.16 167 PRO A O 1
ATOM 1362 N N . SER A 1 168 ? -11.222 1.474 31.067 1.00 57.75 168 SER A N 1
ATOM 1363 C CA . SER A 1 168 ? -10.789 1.824 32.421 1.00 57.75 168 SER A CA 1
ATOM 1364 C C . SER A 1 168 ? -12.041 2.170 33.224 1.00 57.75 168 SER A C 1
ATOM 1366 O O . SER A 1 168 ? -12.725 3.151 32.923 1.00 57.75 168 SER A O 1
ATOM 1368 N N . SER A 1 169 ? -12.364 1.337 34.214 1.00 50.44 169 SER A N 1
ATOM 1369 C CA . SER A 1 169 ? -13.320 1.695 35.249 1.00 50.44 169 SER A CA 1
ATOM 1370 C C . SER A 1 169 ? -12.755 2.933 35.928 1.00 50.44 169 SER A C 1
ATOM 1372 O O . SER A 1 169 ? -11.708 2.869 36.576 1.00 50.44 169 SER A O 1
ATOM 1374 N N . LYS A 1 170 ? -13.394 4.082 35.712 1.00 51.25 170 LYS A N 1
ATOM 1375 C CA . LYS A 1 170 ? -13.142 5.259 36.534 1.00 51.25 170 LYS A CA 1
ATOM 1376 C C . LYS A 1 170 ? -13.637 4.895 37.932 1.00 51.25 170 LYS A C 1
ATOM 1378 O O . LYS A 1 170 ? -14.841 4.842 38.149 1.00 51.25 170 LYS A O 1
ATOM 1383 N N . THR A 1 171 ? -12.727 4.556 38.835 1.00 48.34 171 THR A N 1
ATOM 1384 C CA . THR A 1 171 ? -13.016 4.577 40.269 1.00 48.34 171 THR A CA 1
ATOM 1385 C C . THR A 1 171 ? -13.150 6.044 40.654 1.00 48.34 171 THR A C 1
ATOM 1387 O O . THR A 1 171 ? -12.156 6.773 40.633 1.00 48.34 171 THR A O 1
ATOM 1390 N N . SER A 1 172 ? -14.401 6.469 40.847 1.00 49.88 172 SER A N 1
ATOM 1391 C CA . SER A 1 172 ? -14.761 7.696 41.561 1.00 49.88 172 SER A CA 1
ATOM 1392 C C . SER A 1 172 ? -14.304 7.639 43.010 1.00 49.88 172 SER A C 1
ATOM 1394 O O . SER A 1 172 ? -14.241 6.514 43.554 1.00 49.88 172 SER A O 1
#

Radius of gyration: 21.3 Å; chains: 1; bounding box: 43×39×78 Å

Organism: NCBI:txid68888

InterPro domains:
  IPR010540 Putative ABC-transporter type IV CmpB/TMEM229 [PF06541] (31-165)